Protein AF-A0A143B594-F1 (afdb_monomer)

Mean predicted aligned error: 18.07 Å

Sequence (149 aa):
MKKSLLPILLFTATLVGGSFLPLAANAAQPGNERRQGEGRDQRQERMAEILGLSAEQQASIAALIEAERAANAPLRERLRANREQMHQAVTAETFDESAVRALAASQVADRTELLVSHARAQHLSGPRPSRVKKSDNEKGFPSRSLTCD

Nearest PDB structures (foldseek):
  3lay-assembly1_J  TM=9.679E-01  e=1.620E-02  Salmonella enterica subsp. enterica serovar Typhimurium
  2y3b-assembly1_A-2  TM=7.645E-01  e=3.188E-01  Cupriavidus metallidurans CH34
  2y3d-assembly1_A  TM=6.900E-01  e=5.450E-01  Cupriavidus metallidurans CH34
  8p1y-assembly1_AAA-2  TM=3.762E-01  e=3.669E+00  Arabidopsis thaliana

pLDDT: mean 70.73, std 20.44, range [35.25, 97.12]

Structure (mmCIF, N/CA/C/O backbone):
data_AF-A0A143B594-F1
#
_entry.id   AF-A0A143B594-F1
#
loop_
_atom_site.group_PDB
_atom_site.id
_atom_site.type_symbol
_atom_site.label_atom_id
_atom_site.label_alt_id
_atom_site.label_comp_id
_atom_site.label_asym_id
_atom_site.label_entity_id
_atom_site.label_seq_id
_atom_site.pdbx_PDB_ins_code
_atom_site.Cartn_x
_atom_site.Cartn_y
_atom_site.Cartn_z
_atom_site.occupancy
_atom_site.B_iso_or_equiv
_atom_site.auth_seq_id
_atom_site.auth_comp_id
_atom_site.auth_asym_id
_atom_site.auth_atom_id
_atom_site.pdbx_PDB_model_num
ATOM 1 N N . MET A 1 1 ? 52.139 -17.685 28.584 1.00 35.25 1 MET A N 1
ATOM 2 C CA . MET A 1 1 ? 53.510 -17.203 28.281 1.00 35.25 1 MET A CA 1
ATOM 3 C C . MET A 1 1 ? 53.506 -16.777 26.814 1.00 35.25 1 MET A C 1
ATOM 5 O O . MET A 1 1 ? 53.073 -17.572 26.004 1.00 35.25 1 MET A O 1
ATOM 9 N N . LYS A 1 2 ? 53.599 -15.471 26.505 1.00 40.41 2 LYS A N 1
ATOM 10 C CA . LYS A 1 2 ? 54.826 -14.783 26.028 1.00 40.41 2 LYS A CA 1
ATOM 11 C C . LYS A 1 2 ? 55.376 -15.446 24.741 1.00 40.41 2 LYS A C 1
ATOM 13 O O . LYS A 1 2 ? 55.717 -16.609 24.829 1.00 40.41 2 LYS A O 1
ATOM 18 N N . LYS A 1 3 ? 55.578 -14.832 23.572 1.00 47.66 3 LYS A N 1
ATOM 19 C CA . LYS A 1 3 ? 55.595 -13.446 23.076 1.00 47.66 3 LYS A CA 1
ATOM 20 C C . LYS A 1 3 ? 55.560 -13.511 21.531 1.00 47.66 3 LYS A C 1
ATOM 22 O O . LYS A 1 3 ? 56.010 -14.482 20.938 1.00 47.66 3 LYS A O 1
ATOM 27 N N . SER A 1 4 ? 55.059 -12.432 20.952 1.00 53.22 4 SER A N 1
ATOM 28 C CA . SER A 1 4 ? 55.129 -11.925 19.573 1.00 53.22 4 SER A CA 1
ATOM 29 C C . SER A 1 4 ? 56.455 -12.061 18.804 1.00 53.22 4 SER A C 1
ATOM 31 O O . SER A 1 4 ? 57.504 -11.795 19.390 1.00 53.22 4 SER A O 1
ATOM 33 N N . LEU A 1 5 ? 56.364 -12.242 17.472 1.00 53.25 5 LEU A N 1
ATOM 34 C CA . LEU A 1 5 ? 57.302 -11.708 16.464 1.00 53.25 5 LEU A CA 1
ATOM 35 C C . LEU A 1 5 ? 56.562 -11.248 15.176 1.00 53.25 5 LEU A C 1
ATOM 37 O O . LEU A 1 5 ? 55.916 -12.034 14.492 1.00 53.25 5 LEU A O 1
ATOM 41 N N . LEU A 1 6 ? 56.664 -9.936 14.932 1.00 48.00 6 LEU A N 1
ATOM 42 C CA . LEU A 1 6 ? 56.359 -9.077 13.760 1.00 48.00 6 LEU A CA 1
ATOM 43 C C . LEU A 1 6 ? 57.542 -9.161 12.723 1.00 48.00 6 LEU A C 1
ATOM 45 O O . LEU A 1 6 ? 58.541 -9.782 13.086 1.00 48.00 6 LEU A O 1
ATOM 49 N N . PRO A 1 7 ? 57.659 -8.359 11.625 1.00 65.31 7 PRO A N 1
ATOM 50 C CA . PRO A 1 7 ? 56.782 -7.984 10.481 1.00 65.31 7 PRO A CA 1
ATOM 51 C C . PRO A 1 7 ? 57.602 -7.787 9.144 1.00 65.31 7 PRO A C 1
ATOM 53 O O . PRO A 1 7 ? 58.680 -8.357 9.041 1.00 65.31 7 PRO A O 1
ATOM 56 N N . ILE A 1 8 ? 57.162 -6.898 8.211 1.00 50.81 8 ILE A N 1
ATOM 57 C CA . ILE A 1 8 ? 57.848 -6.283 7.013 1.00 50.81 8 ILE A CA 1
ATOM 58 C C . ILE A 1 8 ? 57.386 -6.915 5.668 1.00 50.81 8 ILE A C 1
ATOM 60 O O . ILE A 1 8 ? 57.423 -8.129 5.552 1.00 50.81 8 ILE A O 1
ATOM 64 N N . LEU A 1 9 ? 56.869 -6.254 4.613 1.00 46.38 9 LEU A N 1
ATOM 65 C CA . LEU A 1 9 ? 57.007 -4.942 3.919 1.00 46.38 9 LEU A CA 1
ATOM 66 C C . LEU A 1 9 ? 55.592 -4.541 3.399 1.00 46.38 9 LEU A C 1
ATOM 68 O O . LEU A 1 9 ? 54.904 -5.408 2.877 1.00 46.38 9 LEU A O 1
ATOM 72 N N . LEU A 1 10 ? 54.988 -3.352 3.527 1.00 45.00 10 LEU A N 1
ATOM 73 C CA . LEU A 1 10 ? 55.386 -1.958 3.281 1.00 45.00 10 LEU A CA 1
ATOM 74 C C . LEU A 1 10 ? 55.736 -1.641 1.809 1.00 45.00 10 LEU A C 1
ATOM 76 O O . LEU A 1 10 ? 56.901 -1.602 1.437 1.00 45.00 10 LEU A O 1
ATOM 80 N N . PHE A 1 11 ? 54.712 -1.339 0.998 1.00 46.03 11 PHE A N 1
ATOM 81 C CA . PHE A 1 11 ? 54.835 -0.371 -0.100 1.00 46.03 11 PHE A CA 1
ATOM 82 C C . PHE A 1 11 ? 53.845 0.777 0.127 1.00 46.03 11 PHE A C 1
ATOM 84 O O . PHE A 1 11 ? 52.629 0.607 0.188 1.00 46.03 11 PHE A O 1
ATOM 91 N N . THR A 1 12 ? 54.442 1.936 0.354 1.00 47.91 12 THR A N 1
ATOM 92 C CA . THR A 1 12 ? 53.887 3.255 0.639 1.00 47.91 12 THR A CA 1
ATOM 93 C C . THR A 1 12 ? 53.444 4.007 -0.613 1.00 47.91 12 THR A C 1
ATOM 95 O O . THR A 1 12 ? 54.142 3.927 -1.617 1.00 47.91 12 THR A O 1
ATOM 98 N N . ALA A 1 13 ? 52.450 4.891 -0.411 1.00 46.53 13 ALA A N 1
ATOM 99 C CA . ALA A 1 13 ? 52.365 6.268 -0.944 1.00 46.53 13 ALA A CA 1
ATOM 100 C C . ALA A 1 13 ? 52.080 6.397 -2.458 1.00 46.53 13 ALA A C 1
ATOM 102 O O . ALA A 1 13 ? 52.615 5.658 -3.263 1.00 46.53 13 ALA A O 1
ATOM 103 N N . THR A 1 14 ? 51.248 7.301 -2.984 1.00 47.31 14 THR A N 1
ATOM 104 C CA . THR A 1 14 ? 50.751 8.640 -2.587 1.00 47.31 14 THR A CA 1
ATOM 105 C C . THR A 1 14 ? 49.711 8.998 -3.677 1.00 47.31 14 THR A C 1
ATOM 107 O O . THR A 1 14 ? 49.966 8.732 -4.844 1.00 47.31 14 THR A O 1
ATOM 110 N N . LEU A 1 15 ? 48.463 9.379 -3.384 1.00 47.78 15 LEU A N 1
ATOM 111 C CA . LEU A 1 15 ? 48.000 10.719 -2.983 1.00 47.78 15 LEU A CA 1
ATOM 112 C C . LEU A 1 15 ? 48.145 11.778 -4.095 1.00 47.78 15 LEU A C 1
ATOM 114 O O . LEU A 1 15 ? 49.188 12.405 -4.155 1.00 47.78 15 LEU A O 1
ATOM 118 N N . VAL A 1 16 ? 47.086 11.981 -4.898 1.00 4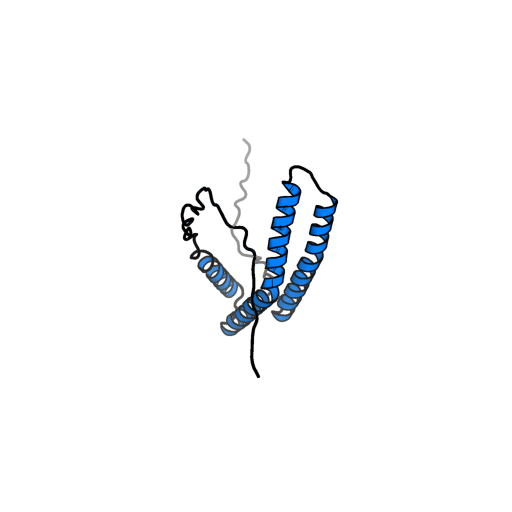7.34 16 VAL A N 1
ATOM 119 C CA . VAL A 1 16 ? 46.553 13.235 -5.506 1.00 47.34 16 VAL A CA 1
ATOM 120 C C . VAL A 1 16 ? 45.198 12.822 -6.121 1.00 47.34 16 VAL A C 1
ATOM 122 O O . VAL A 1 16 ? 45.153 11.819 -6.817 1.00 47.34 16 VAL A O 1
ATOM 125 N N . GLY A 1 17 ? 44.035 13.440 -5.945 1.00 38.69 17 GLY A N 1
ATOM 126 C CA . GLY A 1 17 ? 43.608 14.707 -5.365 1.00 38.69 17 GLY A CA 1
ATOM 127 C C . GLY A 1 17 ? 42.217 15.005 -5.958 1.00 38.69 17 GLY A C 1
ATOM 128 O O . GLY A 1 17 ? 41.948 14.613 -7.090 1.00 38.69 17 GLY A O 1
ATOM 129 N N . GLY A 1 18 ? 41.331 15.671 -5.211 1.00 41.19 18 GLY A N 1
ATOM 130 C CA . GLY A 1 18 ? 40.110 16.252 -5.791 1.00 41.19 18 GLY A CA 1
ATOM 131 C C . GLY A 1 18 ? 38.815 16.057 -5.002 1.00 41.19 18 GLY A C 1
ATOM 132 O O . GLY A 1 18 ? 37.926 15.340 -5.433 1.00 41.19 18 GLY A O 1
ATOM 133 N N . SER A 1 19 ? 38.702 16.764 -3.877 1.00 46.34 19 SER A N 1
ATOM 134 C CA . SER A 1 19 ? 37.480 17.484 -3.480 1.00 46.34 19 SER A CA 1
ATOM 135 C C . SER A 1 19 ? 36.151 16.711 -3.405 1.00 46.34 19 SER A C 1
ATOM 137 O O . SER A 1 19 ? 35.236 16.949 -4.189 1.00 46.34 19 SER A O 1
ATOM 139 N N . PHE A 1 20 ? 35.968 15.910 -2.351 1.00 47.47 20 PHE A N 1
ATOM 140 C CA . PHE A 1 20 ? 34.627 15.652 -1.815 1.00 47.47 20 PHE A CA 1
ATOM 141 C C . PHE A 1 20 ? 34.164 16.873 -1.003 1.00 47.47 20 PHE A C 1
ATOM 143 O O . PHE A 1 20 ? 34.382 16.962 0.203 1.00 47.47 20 PHE A O 1
ATOM 150 N N . LEU A 1 21 ? 33.530 17.829 -1.680 1.00 46.44 21 LEU A N 1
ATOM 151 C CA . LEU A 1 21 ? 32.606 18.771 -1.052 1.00 46.44 21 LEU A CA 1
ATOM 152 C C . LEU A 1 21 ? 31.193 18.240 -1.319 1.00 46.44 21 LEU A C 1
ATOM 154 O O . LEU A 1 21 ? 30.713 18.398 -2.442 1.00 46.44 21 LEU A O 1
ATOM 158 N N . PRO A 1 22 ? 30.485 17.635 -0.347 1.00 48.44 22 PRO A N 1
ATOM 159 C CA . PRO A 1 22 ? 29.035 17.643 -0.410 1.00 48.44 22 PRO A CA 1
ATOM 160 C C . PRO A 1 22 ? 28.599 19.103 -0.252 1.00 48.44 22 PRO A C 1
ATOM 162 O O . PRO A 1 22 ? 28.493 19.646 0.848 1.00 48.44 22 PRO A O 1
ATOM 165 N N . LEU A 1 23 ? 28.443 19.756 -1.403 1.00 44.69 23 LEU A N 1
ATOM 166 C CA . LEU A 1 23 ? 27.806 21.047 -1.551 1.00 44.69 23 LEU A CA 1
ATOM 167 C C . LEU A 1 23 ? 26.436 20.971 -0.886 1.00 44.69 23 LEU A C 1
ATOM 169 O O . LEU A 1 23 ? 25.609 20.153 -1.272 1.00 44.69 23 LEU A O 1
ATOM 173 N N . ALA A 1 24 ? 26.273 21.854 0.095 1.00 42.59 24 ALA A N 1
ATOM 174 C CA . ALA A 1 24 ? 25.033 22.364 0.642 1.00 42.59 24 ALA A CA 1
ATOM 175 C C . ALA A 1 24 ? 23.968 21.313 0.971 1.00 42.59 24 ALA A C 1
ATOM 177 O O . ALA A 1 24 ? 23.291 20.762 0.107 1.00 42.59 24 ALA A O 1
ATOM 178 N N . ALA A 1 25 ? 23.755 21.168 2.281 1.00 46.12 25 ALA A N 1
ATOM 179 C CA . ALA A 1 25 ? 22.448 20.959 2.875 1.00 46.12 25 ALA A CA 1
ATOM 180 C C . ALA A 1 25 ? 21.347 21.460 1.933 1.00 46.12 25 ALA A C 1
ATOM 182 O O . ALA A 1 25 ? 21.094 22.664 1.832 1.00 46.12 25 ALA A O 1
ATOM 183 N N . ASN A 1 26 ? 20.718 20.520 1.227 1.00 47.16 26 ASN A N 1
ATOM 184 C CA . ASN A 1 26 ? 19.425 20.769 0.639 1.00 47.16 26 ASN A CA 1
ATOM 185 C C . ASN A 1 26 ? 18.565 21.074 1.849 1.00 47.16 26 ASN A C 1
ATOM 187 O O . ASN A 1 26 ? 18.328 20.195 2.684 1.00 47.16 26 ASN A O 1
ATOM 191 N N . ALA A 1 27 ? 18.260 22.362 2.006 1.00 45.88 27 ALA A N 1
ATOM 192 C CA . ALA A 1 27 ? 17.351 22.854 3.004 1.00 45.88 27 ALA A CA 1
ATOM 193 C C . ALA A 1 27 ? 16.202 21.859 3.035 1.00 45.88 27 ALA A C 1
ATOM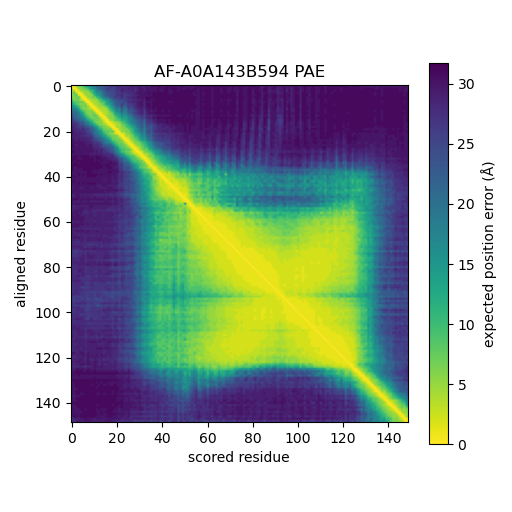 195 O O . ALA A 1 27 ? 15.566 21.617 2.006 1.00 45.88 27 ALA A O 1
ATOM 196 N N . ALA A 1 28 ? 16.004 21.236 4.195 1.00 45.12 28 ALA A N 1
ATOM 197 C CA . ALA A 1 28 ? 14.728 20.660 4.530 1.00 45.12 28 ALA A CA 1
ATOM 198 C C . ALA A 1 28 ? 13.737 21.783 4.256 1.00 45.12 28 ALA A C 1
ATOM 200 O O . ALA A 1 28 ? 13.623 22.735 5.025 1.00 45.12 28 ALA A O 1
ATOM 201 N N . GLN A 1 29 ? 13.132 21.744 3.075 1.00 47.88 29 GLN A N 1
ATOM 202 C CA . GLN A 1 29 ? 12.008 22.575 2.747 1.00 47.88 29 GLN A CA 1
ATOM 203 C C . GLN A 1 29 ? 11.022 22.216 3.852 1.00 47.88 29 GLN A C 1
ATOM 205 O O . GLN A 1 29 ? 10.701 21.029 3.975 1.00 47.88 29 GLN A O 1
ATOM 210 N N . PRO A 1 30 ? 10.595 23.158 4.714 1.00 46.62 30 PRO A N 1
ATOM 211 C CA . PRO A 1 30 ? 9.496 22.896 5.624 1.00 46.62 30 PRO A CA 1
ATOM 212 C C . PRO A 1 30 ? 8.248 22.789 4.746 1.00 46.62 30 PRO A C 1
ATOM 214 O O . PRO A 1 30 ? 7.463 23.722 4.582 1.00 46.62 30 PRO A O 1
ATOM 217 N N . GLY A 1 31 ? 8.135 21.649 4.072 1.00 43.81 31 GLY A N 1
ATOM 218 C CA . GLY A 1 31 ? 7.091 21.295 3.145 1.00 43.81 31 GLY A CA 1
ATOM 219 C C . GLY A 1 31 ? 5.863 20.945 3.950 1.00 43.81 31 GLY A C 1
ATOM 220 O O . GLY A 1 31 ? 5.539 19.781 4.113 1.00 43.81 31 GLY A O 1
ATOM 221 N N . ASN A 1 32 ? 5.184 21.976 4.446 1.00 51.91 32 ASN A N 1
ATOM 222 C CA . ASN A 1 32 ? 3.741 21.969 4.639 1.00 51.91 32 ASN A CA 1
ATOM 223 C C . ASN A 1 32 ? 3.178 20.767 5.435 1.00 51.91 32 ASN A C 1
ATOM 225 O O . ASN A 1 32 ? 2.104 20.255 5.120 1.00 51.91 32 ASN A O 1
ATOM 229 N N . GLU A 1 33 ? 3.865 20.336 6.497 1.00 46.53 33 GLU A N 1
ATOM 230 C CA . GLU A 1 33 ? 3.390 19.259 7.384 1.00 46.53 33 GLU A CA 1
ATOM 231 C C . GLU A 1 33 ? 2.136 19.650 8.186 1.00 46.53 33 GLU A C 1
ATOM 233 O O . GLU A 1 33 ? 1.484 18.802 8.788 1.00 46.53 33 GLU A O 1
ATOM 238 N N . ARG A 1 34 ? 1.729 20.926 8.166 1.00 47.62 34 ARG A N 1
ATOM 239 C CA . ARG A 1 34 ? 0.611 21.426 8.981 1.00 47.62 34 ARG A CA 1
ATOM 240 C C . ARG A 1 34 ? -0.770 21.367 8.327 1.00 47.62 34 ARG A C 1
ATOM 242 O O . ARG A 1 34 ? -1.737 21.722 8.981 1.00 47.62 34 ARG A O 1
ATOM 249 N N . ARG A 1 35 ? -0.912 20.905 7.078 1.00 48.94 35 ARG A N 1
ATOM 250 C CA . ARG A 1 35 ? -2.221 20.907 6.376 1.00 48.94 35 ARG A CA 1
ATOM 251 C C . ARG A 1 35 ? -2.857 19.538 6.126 1.00 48.94 35 ARG A C 1
ATOM 253 O O . ARG A 1 35 ? -3.927 19.477 5.528 1.00 48.94 35 ARG A O 1
ATOM 260 N N . GLN A 1 36 ? -2.243 18.436 6.564 1.00 51.25 36 GLN A N 1
ATOM 261 C CA . GLN A 1 36 ? -2.839 17.098 6.391 1.00 51.25 36 GLN A CA 1
ATOM 262 C C . GLN A 1 36 ? -3.768 16.658 7.538 1.00 51.25 36 GLN A C 1
ATOM 264 O O . GLN A 1 36 ? -4.572 15.750 7.323 1.00 51.25 36 GLN A O 1
ATOM 269 N N . GLY A 1 37 ? -3.701 17.304 8.711 1.00 51.47 37 GLY A N 1
ATOM 270 C CA . GLY A 1 37 ? -4.546 16.995 9.877 1.00 51.47 37 GLY A CA 1
ATOM 271 C C . GLY A 1 37 ? -5.913 17.685 9.842 1.00 51.47 37 GLY A C 1
ATOM 272 O O . GLY A 1 37 ? -6.939 17.014 9.775 1.00 51.47 37 GLY A O 1
ATOM 273 N N . GLU A 1 38 ? -5.930 19.020 9.748 1.00 55.25 38 GLU A N 1
ATOM 274 C CA . GLU A 1 38 ? -7.155 19.833 9.900 1.00 55.25 38 GLU A CA 1
ATOM 275 C C . GLU A 1 38 ? -8.288 19.451 8.930 1.00 55.25 38 GLU A C 1
ATOM 277 O O . GLU A 1 38 ? -9.469 19.509 9.265 1.00 55.25 38 GLU A O 1
ATOM 282 N N . GLY A 1 39 ? -7.954 19.020 7.709 1.00 60.12 39 GLY A N 1
ATOM 283 C CA . GLY A 1 39 ? -8.954 18.631 6.713 1.00 60.12 39 GLY A CA 1
ATOM 284 C C . GLY A 1 39 ? -9.586 17.253 6.943 1.00 60.12 39 GLY A C 1
ATOM 285 O O . GLY A 1 39 ? -10.613 16.956 6.323 1.00 60.12 39 GLY A O 1
ATOM 286 N N . ARG A 1 40 ? -8.976 16.390 7.764 1.00 61.28 40 ARG A N 1
ATOM 287 C CA . ARG A 1 40 ? -9.511 15.061 8.105 1.00 61.28 40 ARG A CA 1
ATOM 288 C C . ARG A 1 40 ? -10.438 15.141 9.302 1.00 61.28 40 ARG A C 1
ATOM 290 O O . ARG A 1 40 ? -11.540 14.602 9.214 1.00 61.28 40 ARG A O 1
ATOM 297 N N . ASP A 1 41 ? -10.035 15.884 10.321 1.00 63.06 41 ASP A N 1
ATOM 298 C CA . ASP A 1 41 ? -10.804 16.051 11.554 1.00 63.06 41 ASP A CA 1
ATOM 299 C C . ASP A 1 41 ? -12.147 16.723 11.241 1.00 63.06 41 ASP A C 1
ATOM 301 O O . ASP A 1 41 ? -13.204 16.149 11.495 1.00 63.06 41 ASP A O 1
ATOM 305 N N . GLN A 1 42 ? -12.133 17.802 10.448 1.00 69.62 42 GLN A N 1
ATOM 306 C CA . GLN A 1 42 ? -13.374 18.433 9.978 1.00 69.62 42 GLN A CA 1
ATOM 307 C C . GLN A 1 42 ? -14.259 17.514 9.113 1.00 69.62 42 GLN A C 1
ATOM 309 O O . GLN A 1 42 ? -15.459 17.749 8.968 1.00 69.62 42 GLN A O 1
ATOM 314 N N . ARG A 1 43 ? -13.702 16.509 8.418 1.00 69.25 43 ARG A N 1
ATOM 315 C CA . ARG A 1 43 ? -14.521 15.543 7.653 1.00 69.25 43 ARG A CA 1
ATOM 316 C C . ARG A 1 43 ? -15.128 14.488 8.566 1.00 69.25 43 ARG A C 1
ATOM 318 O O . ARG A 1 43 ? -16.254 14.076 8.299 1.00 69.25 43 ARG A O 1
ATOM 325 N N . GLN A 1 44 ? -14.405 14.061 9.596 1.00 68.06 44 GLN A N 1
ATOM 326 C CA . GLN A 1 44 ? -14.909 13.117 10.588 1.00 68.06 44 GLN A CA 1
ATOM 327 C C . GLN A 1 44 ? -16.017 13.747 11.429 1.00 68.06 44 GLN A C 1
ATOM 329 O O . GLN A 1 44 ? -17.081 13.147 11.527 1.00 68.06 44 GLN A O 1
ATOM 334 N N . GLU A 1 45 ? -15.829 14.978 11.907 1.00 66.69 45 GLU A N 1
ATOM 335 C CA . GLU A 1 45 ? -16.849 15.735 12.647 1.00 66.69 45 GLU A CA 1
ATOM 336 C C . GLU A 1 45 ? -18.134 15.900 11.825 1.00 66.69 45 GLU A C 1
ATOM 338 O O . GLU A 1 45 ? -19.215 15.515 12.269 1.00 66.69 45 GLU A O 1
ATOM 343 N N . ARG A 1 46 ? -18.014 16.355 10.567 1.00 72.31 46 ARG A N 1
ATOM 344 C CA . ARG A 1 46 ? -19.165 16.471 9.654 1.00 72.31 46 ARG A CA 1
ATOM 345 C C . ARG A 1 46 ? -19.845 15.130 9.389 1.00 72.31 46 ARG A C 1
ATOM 347 O O . ARG A 1 46 ? -21.066 15.074 9.294 1.00 72.31 46 ARG A O 1
ATOM 354 N N . MET A 1 47 ? -19.087 14.042 9.238 1.00 66.50 47 MET A N 1
ATOM 355 C CA . MET A 1 47 ? -19.695 12.720 9.069 1.00 66.50 47 MET A CA 1
ATOM 356 C C . MET A 1 47 ? -20.394 12.250 10.339 1.00 66.50 47 MET A C 1
ATOM 358 O O . MET A 1 47 ? -21.439 11.617 10.237 1.00 66.50 47 MET A O 1
ATOM 362 N N . ALA A 1 48 ? -19.847 12.548 11.511 1.00 67.38 48 ALA A N 1
ATOM 363 C CA . ALA A 1 48 ? -20.428 12.118 12.765 1.00 67.38 48 ALA A CA 1
ATOM 364 C C . ALA A 1 48 ? -21.740 12.849 13.078 1.00 67.38 48 ALA A C 1
ATOM 366 O O . ALA A 1 48 ? -22.694 12.208 13.518 1.00 67.38 48 ALA A O 1
ATOM 367 N N . GLU A 1 49 ? -21.820 14.140 12.741 1.00 67.38 49 GLU A N 1
ATOM 368 C CA . GLU A 1 49 ? -23.058 14.926 12.776 1.00 67.38 49 GLU A CA 1
ATOM 369 C C . GLU A 1 49 ? -24.110 14.371 11.799 1.00 67.38 49 GLU A C 1
ATOM 371 O O . GLU A 1 49 ? -25.255 14.141 12.182 1.00 67.38 49 GLU A O 1
ATOM 376 N N . ILE A 1 50 ? -23.719 14.063 10.554 1.00 67.81 50 ILE A N 1
ATOM 377 C CA . ILE A 1 50 ? -24.626 13.499 9.533 1.00 67.81 50 ILE A CA 1
ATOM 378 C C . ILE A 1 50 ? -25.134 12.099 9.916 1.00 67.81 50 ILE A C 1
ATOM 380 O O . ILE A 1 50 ? -26.255 11.732 9.563 1.00 67.81 50 ILE A O 1
ATOM 384 N N . LEU A 1 51 ? -24.307 11.298 10.593 1.00 66.06 51 LEU A N 1
ATOM 385 C CA . LEU A 1 51 ? -24.613 9.913 10.962 1.00 66.06 51 LEU A CA 1
ATOM 386 C C . LEU A 1 51 ? -25.250 9.780 12.356 1.00 66.06 51 LEU A C 1
ATOM 388 O O . LEU A 1 51 ? -25.643 8.672 12.716 1.00 66.06 51 LEU A O 1
ATOM 392 N N . GLY A 1 52 ? -25.360 10.872 13.124 1.00 67.19 52 GLY A N 1
ATOM 393 C CA . GLY A 1 52 ? -25.920 10.863 14.480 1.00 67.19 52 GLY A CA 1
ATOM 394 C C . GLY A 1 52 ? -25.130 9.991 15.461 1.00 67.19 52 GLY A C 1
ATOM 395 O O . GLY A 1 52 ? -25.722 9.367 16.339 1.00 67.19 52 GLY A O 1
ATOM 396 N N . LEU A 1 53 ? -23.808 9.892 15.285 1.00 70.12 53 LEU A N 1
ATOM 397 C CA . LEU A 1 53 ? -22.962 9.019 16.103 1.00 70.12 53 LEU A CA 1
ATOM 398 C C . LEU A 1 53 ? -22.758 9.616 17.497 1.00 70.12 53 LEU A C 1
ATOM 400 O O . LEU A 1 53 ? -22.354 10.777 17.615 1.00 70.12 53 LEU A O 1
ATOM 404 N N . SER A 1 54 ? -22.960 8.811 18.546 1.00 72.88 54 SER A N 1
ATOM 405 C CA . SER A 1 54 ? -22.631 9.223 19.916 1.00 72.88 54 SER A CA 1
ATOM 406 C C . SER A 1 54 ? -21.122 9.459 20.073 1.00 72.88 54 SER A C 1
ATOM 408 O O . SER A 1 54 ? -20.312 8.913 19.321 1.00 72.88 54 SER A O 1
ATOM 410 N N . ALA A 1 55 ? -20.718 10.247 21.074 1.00 73.31 55 ALA A N 1
ATOM 411 C CA . ALA A 1 55 ? -19.299 10.493 21.354 1.00 73.31 55 ALA A CA 1
ATOM 412 C C . ALA A 1 55 ? -18.516 9.184 21.604 1.00 73.31 55 ALA A C 1
ATOM 414 O O . ALA A 1 55 ? -17.383 9.030 21.153 1.00 73.31 55 ALA A O 1
ATOM 415 N N . GLU A 1 56 ? -19.150 8.202 22.249 1.00 70.44 56 GLU A N 1
ATOM 416 C CA . GLU A 1 56 ? -18.579 6.872 22.501 1.00 70.44 56 GLU A CA 1
ATOM 417 C C . GLU A 1 56 ? -18.416 6.053 21.204 1.00 70.44 56 GLU A C 1
ATOM 419 O O . GLU A 1 56 ? -17.409 5.367 21.000 1.00 70.44 56 GLU A O 1
ATOM 424 N N . GLN A 1 57 ? -19.370 6.164 20.273 1.00 71.94 57 GLN A N 1
ATOM 425 C CA . GLN A 1 57 ? -19.275 5.541 18.949 1.00 71.94 57 GLN A CA 1
ATOM 426 C C . GLN A 1 57 ? -18.194 6.200 18.084 1.00 71.94 57 GLN A C 1
ATOM 428 O O . GLN A 1 57 ? -17.453 5.512 17.386 1.00 71.94 57 GLN A O 1
ATOM 433 N N . GLN A 1 58 ? -18.047 7.523 18.155 1.00 74.62 58 GLN A N 1
ATOM 434 C CA . GLN A 1 58 ? -16.973 8.229 17.451 1.00 74.62 58 GLN A CA 1
ATOM 435 C C . GLN A 1 58 ? -15.593 7.808 17.963 1.00 74.62 58 GLN A C 1
ATOM 437 O O . GLN A 1 58 ? -14.713 7.498 17.159 1.00 74.62 58 GLN A O 1
ATOM 442 N N . ALA A 1 59 ? -15.414 7.735 19.286 1.00 79.25 59 ALA A N 1
ATOM 443 C CA . ALA A 1 59 ? -14.150 7.329 19.896 1.00 79.25 59 ALA A CA 1
ATOM 444 C C . ALA A 1 59 ? -13.763 5.885 19.529 1.00 79.25 59 ALA A C 1
ATOM 446 O O . ALA A 1 59 ? -12.612 5.618 19.178 1.00 79.25 59 ALA A O 1
ATOM 447 N N . SER A 1 60 ? -14.724 4.957 19.548 1.00 77.19 60 SER A N 1
ATOM 448 C CA . SER A 1 60 ? -14.479 3.558 19.164 1.00 77.19 60 SER A CA 1
ATOM 449 C C . SER A 1 60 ? -14.148 3.400 17.675 1.00 77.19 60 SER A C 1
ATOM 451 O O . SER A 1 60 ? -13.217 2.669 17.332 1.00 77.19 60 SER A O 1
ATOM 453 N N . ILE A 1 61 ? -14.831 4.129 16.787 1.00 80.00 61 ILE A N 1
ATOM 454 C CA . ILE A 1 61 ? -14.515 4.140 15.350 1.00 80.00 61 ILE A CA 1
ATOM 455 C C . ILE A 1 61 ? -13.132 4.754 15.096 1.00 80.00 61 ILE A C 1
ATOM 457 O O . ILE A 1 61 ? -12.366 4.214 14.298 1.00 80.00 61 ILE A O 1
ATOM 461 N N . ALA A 1 62 ? -12.777 5.847 15.777 1.00 82.06 62 ALA A N 1
ATOM 462 C CA . ALA A 1 62 ? -11.459 6.467 15.644 1.00 82.06 62 ALA A CA 1
ATOM 463 C C . ALA A 1 62 ? -10.336 5.503 16.063 1.00 82.06 62 ALA A C 1
ATOM 465 O O . ALA A 1 62 ? -9.366 5.330 15.322 1.00 82.06 62 ALA A O 1
ATOM 466 N N . ALA A 1 63 ? -10.505 4.811 17.194 1.00 85.75 63 ALA A N 1
ATOM 467 C CA . ALA A 1 63 ? -9.558 3.799 17.657 1.00 85.75 63 ALA A CA 1
ATOM 468 C C . ALA A 1 63 ? -9.423 2.631 16.663 1.00 85.75 63 ALA A C 1
ATOM 470 O O . ALA A 1 63 ? -8.306 2.199 16.372 1.00 85.75 63 ALA A O 1
ATOM 471 N N . LEU A 1 64 ? -10.540 2.162 16.090 1.00 85.12 64 LEU A N 1
ATOM 472 C CA . LEU A 1 64 ? -10.536 1.131 15.049 1.00 85.12 64 LEU A CA 1
ATOM 473 C C . LEU A 1 64 ? -9.749 1.589 13.811 1.00 85.12 64 LEU A C 1
ATOM 475 O O . LEU A 1 64 ? -8.920 0.841 13.299 1.00 85.12 64 LEU A O 1
ATOM 479 N N . ILE A 1 65 ? -9.986 2.818 13.339 1.00 84.75 65 ILE A N 1
ATOM 480 C CA . ILE A 1 65 ? -9.319 3.376 12.154 1.00 84.75 65 ILE A CA 1
ATOM 481 C C . ILE A 1 65 ? -7.810 3.512 12.376 1.00 84.75 65 ILE A C 1
ATOM 483 O O . ILE A 1 65 ? -7.038 3.180 11.474 1.00 84.75 65 ILE A O 1
ATOM 487 N N . GLU A 1 66 ? -7.371 3.995 13.539 1.00 88.69 66 GLU A N 1
ATOM 488 C CA . GLU A 1 66 ? -5.938 4.128 13.824 1.00 88.69 66 GLU A CA 1
ATOM 489 C C . GLU A 1 66 ? -5.255 2.764 13.979 1.00 88.69 66 GLU A C 1
ATOM 491 O O . GLU A 1 66 ? -4.166 2.564 13.436 1.00 88.69 66 GLU A O 1
ATOM 496 N N . ALA A 1 67 ? -5.913 1.790 14.615 1.00 88.19 67 ALA A N 1
ATOM 497 C CA . ALA A 1 67 ? -5.407 0.420 14.687 1.00 88.19 67 ALA A CA 1
ATOM 498 C C . ALA A 1 67 ? -5.258 -0.206 13.288 1.00 88.19 67 ALA A C 1
ATOM 500 O O . ALA A 1 67 ? -4.228 -0.808 12.977 1.00 88.19 67 ALA A O 1
ATOM 501 N N . GLU A 1 68 ? -6.251 -0.016 12.417 1.00 87.56 68 GLU A N 1
ATOM 502 C CA . GLU A 1 68 ? -6.228 -0.540 11.049 1.00 87.56 68 GLU A CA 1
ATOM 503 C C . GLU A 1 68 ? -5.169 0.167 10.194 1.00 87.56 68 GLU A C 1
ATOM 505 O O . GLU A 1 68 ? -4.428 -0.479 9.450 1.00 87.56 68 GLU A O 1
ATOM 510 N N . ARG A 1 69 ? -4.993 1.483 10.376 1.00 88.62 69 ARG A N 1
ATOM 511 C CA . ARG A 1 69 ? -3.911 2.241 9.737 1.00 88.62 69 ARG A CA 1
ATOM 512 C C . ARG A 1 69 ? -2.539 1.719 10.151 1.00 88.62 69 ARG A C 1
ATOM 514 O O . ARG A 1 69 ? -1.695 1.547 9.273 1.00 88.62 69 ARG A O 1
ATOM 521 N N . ALA A 1 70 ? -2.313 1.497 11.444 1.00 91.81 70 ALA A N 1
ATOM 522 C CA . ALA A 1 70 ? -1.041 0.993 11.950 1.00 91.81 70 ALA A CA 1
ATOM 523 C C . ALA A 1 70 ? -0.751 -0.418 11.414 1.00 91.81 70 ALA A C 1
ATOM 525 O O . ALA A 1 70 ? 0.337 -0.664 10.894 1.00 91.81 70 ALA A O 1
ATOM 526 N N . ALA A 1 71 ? -1.746 -1.311 11.448 1.00 89.50 71 ALA A N 1
ATOM 527 C CA . ALA A 1 71 ? -1.624 -2.670 10.923 1.00 89.50 71 ALA A CA 1
ATOM 528 C C . ALA A 1 71 ? -1.336 -2.695 9.409 1.00 89.50 71 ALA A C 1
ATOM 530 O O . ALA A 1 71 ? -0.530 -3.495 8.934 1.00 89.50 71 ALA A O 1
ATOM 531 N N . ASN A 1 72 ? -1.949 -1.780 8.652 1.00 93.38 72 ASN A N 1
ATOM 532 C CA . ASN A 1 72 ? -1.819 -1.708 7.197 1.00 93.38 72 ASN A CA 1
ATOM 533 C C . ASN A 1 72 ? -0.664 -0.806 6.713 1.00 93.38 72 ASN A C 1
ATOM 535 O O . ASN A 1 72 ? -0.399 -0.751 5.510 1.00 93.38 72 ASN A O 1
ATOM 539 N N . ALA A 1 73 ? 0.041 -0.099 7.600 1.00 94.00 73 ALA A N 1
ATOM 540 C CA . ALA A 1 73 ? 1.175 0.758 7.246 1.00 94.00 73 ALA A CA 1
ATOM 541 C C . ALA A 1 73 ? 2.244 0.055 6.376 1.00 94.00 73 ALA A C 1
ATOM 543 O O . ALA A 1 73 ? 2.563 0.593 5.311 1.00 94.00 73 ALA A O 1
ATOM 544 N N . PRO A 1 74 ? 2.745 -1.152 6.718 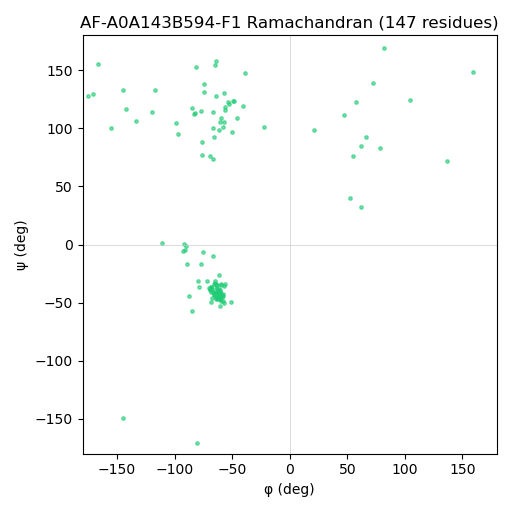1.00 94.81 74 PRO A N 1
ATOM 545 C CA . PRO A 1 74 ? 3.753 -1.824 5.893 1.00 94.81 74 PRO A CA 1
ATOM 546 C C . PRO A 1 74 ? 3.234 -2.181 4.493 1.00 94.81 74 PRO A C 1
ATOM 548 O O . PRO A 1 74 ? 3.956 -2.016 3.512 1.00 94.81 74 PRO A O 1
ATOM 551 N N . LEU A 1 75 ? 1.971 -2.609 4.375 1.00 92.81 75 LEU A N 1
ATOM 552 C CA . LEU A 1 75 ? 1.327 -2.882 3.082 1.00 92.81 75 LEU A CA 1
ATOM 553 C C . LEU A 1 75 ? 1.271 -1.622 2.207 1.00 92.81 75 LEU A C 1
ATOM 555 O O . LEU A 1 75 ? 1.521 -1.669 1.002 1.00 92.81 75 LEU A O 1
ATOM 559 N N . ARG A 1 76 ? 0.971 -0.469 2.812 1.00 92.56 76 ARG A N 1
ATOM 560 C CA . ARG A 1 76 ? 0.906 0.814 2.097 1.00 92.56 76 ARG A CA 1
ATOM 561 C C . ARG A 1 76 ? 2.276 1.268 1.610 1.00 92.56 76 ARG A C 1
ATOM 563 O O . ARG A 1 76 ? 2.355 1.774 0.488 1.00 92.56 76 ARG A O 1
ATOM 570 N N . GLU A 1 77 ? 3.321 1.062 2.407 1.00 95.69 77 GLU A N 1
ATOM 571 C CA . GLU A 1 77 ? 4.696 1.352 1.993 1.00 95.69 77 GLU A CA 1
ATOM 572 C C . GLU A 1 77 ? 5.142 0.443 0.845 1.00 95.69 77 GLU A C 1
ATOM 574 O O . GLU A 1 77 ? 5.661 0.944 -0.154 1.00 95.69 77 GLU A O 1
ATOM 579 N N . ARG A 1 78 ? 4.831 -0.861 0.890 1.00 93.88 78 ARG A N 1
ATOM 580 C CA . ARG A 1 78 ? 5.106 -1.769 -0.240 1.00 93.88 78 ARG A CA 1
ATOM 581 C C . ARG A 1 78 ? 4.409 -1.327 -1.524 1.00 93.88 78 ARG A C 1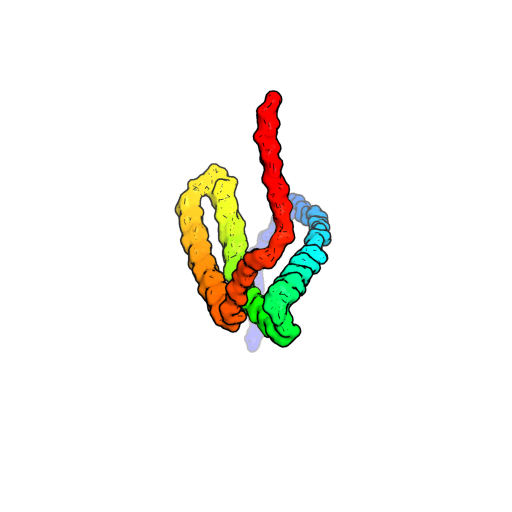
ATOM 583 O O . ARG A 1 78 ? 5.048 -1.230 -2.569 1.00 93.88 78 ARG A O 1
ATOM 590 N N . LEU A 1 79 ? 3.133 -0.949 -1.450 1.00 94.69 79 LEU A N 1
ATOM 591 C CA . LEU A 1 79 ? 2.402 -0.423 -2.608 1.00 94.69 79 LEU A CA 1
ATOM 592 C C . LEU A 1 79 ? 2.951 0.915 -3.113 1.00 94.69 79 LEU A C 1
ATOM 594 O O . LEU A 1 79 ? 2.847 1.213 -4.304 1.00 94.69 79 LEU A O 1
ATOM 598 N N . ARG A 1 80 ? 3.494 1.755 -2.226 1.00 95.69 80 ARG A N 1
ATOM 599 C CA . ARG A 1 80 ? 4.157 3.004 -2.613 1.00 95.69 80 ARG A CA 1
ATOM 600 C C . ARG A 1 80 ? 5.453 2.714 -3.363 1.00 95.69 80 ARG A C 1
ATOM 602 O O . ARG A 1 80 ? 5.611 3.242 -4.459 1.00 95.69 80 ARG A O 1
ATOM 609 N N . ALA A 1 81 ? 6.308 1.852 -2.821 1.00 96.06 81 ALA A N 1
ATOM 610 C CA . ALA A 1 81 ? 7.542 1.433 -3.478 1.00 96.06 81 ALA A CA 1
ATOM 611 C C . ALA A 1 81 ? 7.261 0.769 -4.835 1.00 96.06 81 ALA A C 1
ATOM 613 O O . ALA A 1 81 ? 7.877 1.121 -5.835 1.00 96.06 81 ALA A O 1
ATOM 614 N N . ASN A 1 82 ? 6.260 -0.110 -4.902 1.00 96.75 82 ASN A N 1
ATOM 615 C CA . ASN A 1 82 ? 5.847 -0.756 -6.144 1.00 96.75 82 ASN A CA 1
ATOM 616 C C . ASN A 1 82 ? 5.348 0.249 -7.199 1.00 96.75 82 ASN A C 1
ATOM 618 O O . ASN A 1 82 ? 5.676 0.109 -8.372 1.00 96.75 82 ASN A O 1
ATOM 622 N N . ARG A 1 83 ? 4.590 1.287 -6.804 1.00 96.06 83 ARG A N 1
ATOM 623 C CA . ARG A 1 83 ? 4.182 2.363 -7.729 1.00 96.06 83 ARG A CA 1
ATOM 624 C C . ARG A 1 83 ? 5.373 3.138 -8.278 1.00 96.06 83 ARG A C 1
ATOM 626 O O . ARG A 1 83 ? 5.369 3.459 -9.459 1.00 96.06 83 ARG A O 1
ATOM 633 N N . GLU A 1 84 ? 6.359 3.425 -7.435 1.00 97.12 84 GLU A N 1
ATOM 634 C CA . GLU A 1 84 ? 7.583 4.108 -7.853 1.00 97.12 84 GLU A CA 1
ATOM 635 C C . GLU A 1 84 ? 8.379 3.248 -8.845 1.00 97.12 84 GLU A C 1
ATOM 637 O O . GLU A 1 84 ? 8.731 3.711 -9.923 1.00 97.12 84 GLU A O 1
ATOM 642 N N . GLN A 1 85 ? 8.561 1.961 -8.543 1.00 96.06 85 GLN A N 1
ATOM 643 C CA . GLN A 1 85 ? 9.217 1.009 -9.447 1.00 96.06 85 GLN A CA 1
ATOM 644 C C . GLN A 1 85 ? 8.467 0.858 -10.776 1.00 96.06 85 GLN A C 1
ATOM 646 O O . GLN A 1 85 ? 9.089 0.811 -11.833 1.00 96.06 85 GLN A O 1
ATOM 651 N N . MET A 1 86 ? 7.132 0.819 -10.741 1.00 96.38 86 MET A N 1
ATOM 652 C CA . MET A 1 86 ? 6.304 0.772 -11.947 1.00 96.38 86 MET A CA 1
ATOM 653 C C . MET A 1 86 ? 6.488 2.033 -12.793 1.00 96.38 86 MET A C 1
ATOM 655 O O . MET A 1 86 ? 6.635 1.941 -14.007 1.00 96.38 86 MET A O 1
ATOM 659 N N . HIS A 1 87 ? 6.502 3.206 -12.155 1.00 96.44 87 HIS A N 1
ATOM 660 C CA . HIS A 1 87 ? 6.751 4.467 -12.843 1.00 96.44 87 HIS A CA 1
ATOM 661 C C . HIS A 1 87 ? 8.127 4.451 -13.517 1.00 96.44 87 HIS A C 1
ATOM 663 O O . HIS A 1 87 ? 8.216 4.708 -14.712 1.00 96.44 87 HIS A O 1
ATOM 669 N N . GLN A 1 88 ? 9.171 4.054 -12.786 1.00 96.06 88 GLN A N 1
ATOM 670 C CA . GLN A 1 88 ? 10.533 3.939 -13.312 1.00 96.06 88 GLN A CA 1
ATOM 671 C C . GLN A 1 88 ? 10.623 2.975 -14.501 1.00 96.06 88 GLN A C 1
ATOM 673 O O . GLN A 1 88 ? 11.235 3.325 -15.506 1.00 96.06 88 GLN A O 1
ATOM 678 N N . ALA A 1 89 ? 9.980 1.805 -14.421 1.00 95.06 89 ALA A N 1
ATOM 679 C CA . ALA A 1 89 ? 9.970 0.812 -15.497 1.00 95.06 89 ALA A CA 1
ATOM 680 C C . ALA A 1 89 ? 9.258 1.310 -16.767 1.00 95.06 89 ALA A C 1
ATOM 682 O O . ALA A 1 89 ? 9.654 0.961 -17.875 1.00 95.06 89 ALA A O 1
ATOM 683 N N . VAL A 1 90 ? 8.222 2.141 -16.617 1.00 94.69 90 VAL A N 1
ATOM 684 C CA . VAL A 1 90 ? 7.485 2.726 -17.750 1.00 94.69 90 VAL A CA 1
ATOM 685 C C . VAL A 1 90 ? 8.227 3.917 -18.362 1.00 94.69 90 VAL A C 1
ATOM 687 O O . VAL A 1 90 ? 8.120 4.140 -19.564 1.00 94.69 90 VAL A O 1
ATOM 690 N N . THR A 1 91 ? 8.979 4.681 -17.564 1.00 95.88 91 THR A N 1
ATOM 691 C CA . THR A 1 91 ? 9.754 5.844 -18.039 1.00 95.88 91 THR A CA 1
ATOM 692 C C . THR A 1 91 ? 11.191 5.516 -18.445 1.00 95.88 91 THR A C 1
ATOM 694 O O . THR A 1 91 ? 11.942 6.425 -18.794 1.00 95.88 91 THR A O 1
ATOM 697 N N . ALA A 1 92 ? 11.604 4.252 -18.350 1.00 95.62 92 ALA A N 1
ATOM 698 C CA . ALA A 1 92 ? 12.929 3.812 -18.763 1.00 95.62 92 ALA A CA 1
ATOM 699 C C . ALA A 1 92 ? 13.124 3.979 -20.280 1.00 95.62 92 ALA A C 1
ATOM 701 O O . ALA A 1 92 ? 12.169 3.956 -21.053 1.00 95.62 92 ALA A O 1
ATOM 702 N N . GLU A 1 93 ? 14.381 4.119 -20.709 1.00 96.38 93 GLU A N 1
ATOM 703 C CA . GLU A 1 93 ? 14.733 4.224 -22.133 1.00 96.38 93 GLU A CA 1
ATOM 704 C C . GLU A 1 93 ? 14.299 2.978 -22.924 1.00 96.38 93 GLU A C 1
ATOM 706 O O . GLU A 1 93 ? 13.884 3.077 -24.078 1.00 96.38 93 GLU A O 1
ATOM 711 N N . THR A 1 94 ? 14.341 1.808 -22.284 1.00 96.38 94 THR A N 1
ATOM 712 C CA . THR A 1 94 ? 13.862 0.541 -22.835 1.00 96.38 94 THR A CA 1
ATOM 713 C C . THR A 1 94 ? 12.705 -0.001 -22.005 1.00 96.38 94 THR A C 1
ATOM 715 O O . THR A 1 94 ? 12.756 -0.049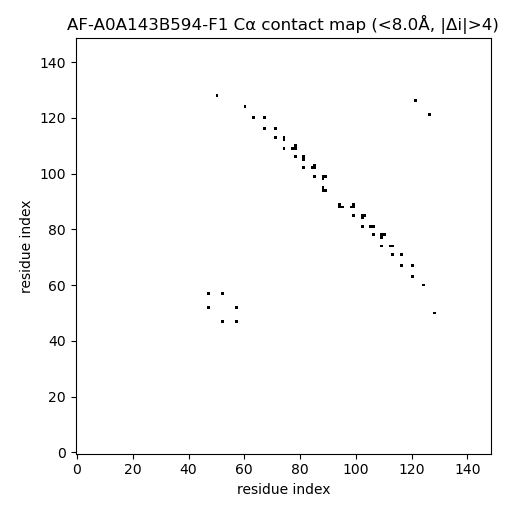 -20.776 1.00 96.38 94 THR A O 1
ATOM 718 N N . PHE A 1 95 ? 11.643 -0.428 -22.688 1.00 96.31 95 PHE A N 1
ATOM 719 C CA . PHE A 1 95 ? 10.475 -1.009 -22.036 1.00 96.31 95 PHE A CA 1
ATOM 720 C C . PHE A 1 95 ? 10.696 -2.498 -21.754 1.00 96.31 95 PHE A C 1
ATOM 722 O O . PHE A 1 95 ? 10.740 -3.313 -22.677 1.00 96.31 95 PHE A O 1
ATOM 729 N N . ASP A 1 96 ? 10.791 -2.854 -20.474 1.00 95.50 96 ASP A N 1
ATOM 730 C CA . ASP A 1 96 ? 10.822 -4.245 -20.022 1.00 95.50 96 ASP A CA 1
ATOM 731 C C . ASP A 1 96 ? 9.423 -4.694 -19.577 1.00 95.50 96 ASP A C 1
ATOM 733 O O . ASP A 1 96 ? 8.995 -4.503 -18.433 1.00 95.50 96 ASP A O 1
ATOM 737 N N . GLU A 1 97 ? 8.701 -5.329 -20.499 1.00 96.31 97 GLU A N 1
ATOM 738 C CA . GLU A 1 97 ? 7.369 -5.868 -20.226 1.00 96.31 97 GLU A CA 1
ATOM 739 C C . GLU A 1 97 ? 7.382 -6.914 -19.099 1.00 96.31 97 GLU A C 1
ATOM 741 O O . GLU A 1 97 ? 6.433 -7.003 -18.312 1.00 96.31 97 GLU A O 1
ATOM 746 N N . SER A 1 98 ? 8.450 -7.709 -18.999 1.00 96.00 98 SER A N 1
ATOM 747 C CA . SER A 1 98 ? 8.546 -8.776 -18.005 1.00 96.00 98 SER A CA 1
ATOM 748 C C . SER A 1 98 ? 8.651 -8.205 -16.589 1.00 96.00 98 SER A C 1
ATOM 750 O O . SER A 1 98 ? 7.937 -8.662 -15.688 1.00 96.00 98 SER A O 1
ATOM 752 N N . ALA A 1 99 ? 9.434 -7.135 -16.415 1.00 94.25 99 ALA A N 1
ATOM 753 C CA . ALA A 1 99 ? 9.536 -6.399 -15.160 1.00 94.25 99 ALA A CA 1
ATOM 754 C C . ALA A 1 99 ? 8.200 -5.746 -14.772 1.00 94.25 99 ALA A C 1
ATOM 756 O O . ALA A 1 99 ? 7.756 -5.869 -13.627 1.00 94.25 99 ALA A O 1
ATOM 757 N N . VAL A 1 100 ? 7.506 -5.119 -15.729 1.00 96.56 100 VAL A N 1
ATOM 758 C CA . VAL A 1 100 ? 6.180 -4.516 -15.499 1.00 96.56 100 VAL A CA 1
ATOM 759 C C . VAL A 1 100 ? 5.154 -5.567 -15.068 1.00 96.56 100 VAL A C 1
ATOM 761 O O . VAL A 1 100 ? 4.422 -5.355 -14.097 1.00 96.56 100 VAL A O 1
ATOM 764 N N . ARG A 1 101 ? 5.116 -6.731 -15.727 1.00 96.62 101 ARG A N 1
ATOM 765 C CA . ARG A 1 101 ? 4.216 -7.832 -15.343 1.00 96.62 101 ARG A CA 1
ATOM 766 C C . ARG A 1 101 ? 4.531 -8.370 -13.945 1.00 96.62 101 ARG A C 1
ATOM 768 O O . ARG A 1 101 ? 3.601 -8.620 -13.178 1.00 96.62 101 ARG A O 1
ATOM 775 N N . ALA A 1 102 ? 5.810 -8.504 -13.589 1.00 95.19 102 ALA A N 1
ATOM 776 C CA . ALA A 1 102 ? 6.219 -8.934 -12.251 1.00 95.19 102 ALA A CA 1
ATOM 777 C C . ALA A 1 102 ? 5.778 -7.933 -11.167 1.00 95.19 102 ALA A C 1
ATOM 779 O O . ALA A 1 102 ? 5.184 -8.330 -10.161 1.00 95.19 102 ALA A O 1
ATOM 780 N N . LEU A 1 103 ? 5.980 -6.631 -11.403 1.00 95.81 103 LEU A N 1
ATOM 781 C CA . LEU A 1 103 ? 5.529 -5.566 -10.502 1.00 95.81 103 LEU A CA 1
ATOM 782 C C . LEU A 1 103 ? 3.999 -5.516 -10.378 1.00 95.81 103 LEU A C 1
ATOM 784 O O . LEU A 1 103 ? 3.472 -5.278 -9.288 1.00 95.81 103 LEU A O 1
ATOM 788 N N . ALA A 1 104 ? 3.268 -5.754 -11.468 1.00 95.06 104 ALA A N 1
ATOM 789 C CA . ALA A 1 104 ? 1.810 -5.817 -11.439 1.00 95.06 104 ALA A CA 1
ATOM 790 C C . ALA A 1 104 ? 1.320 -7.014 -10.610 1.00 95.06 104 ALA A C 1
ATOM 792 O O . ALA A 1 104 ? 0.422 -6.860 -9.780 1.00 95.06 104 ALA A O 1
ATOM 793 N N . ALA A 1 105 ? 1.944 -8.184 -10.772 1.00 94.81 105 ALA A N 1
ATOM 794 C CA . ALA A 1 105 ? 1.612 -9.378 -10.000 1.00 94.81 105 ALA A CA 1
ATOM 795 C C . ALA A 1 105 ? 1.844 -9.170 -8.493 1.00 94.81 105 ALA A C 1
ATOM 797 O O . ALA A 1 105 ? 0.961 -9.485 -7.691 1.00 94.81 105 ALA A O 1
ATOM 798 N N . SER A 1 106 ? 2.970 -8.564 -8.095 1.00 91.31 106 SER A N 1
ATOM 799 C CA . SER A 1 106 ? 3.221 -8.261 -6.678 1.00 91.31 106 SER A CA 1
ATOM 800 C C . SER A 1 106 ? 2.206 -7.266 -6.106 1.00 91.31 106 SER A C 1
ATOM 802 O O . SER A 1 106 ? 1.787 -7.388 -4.956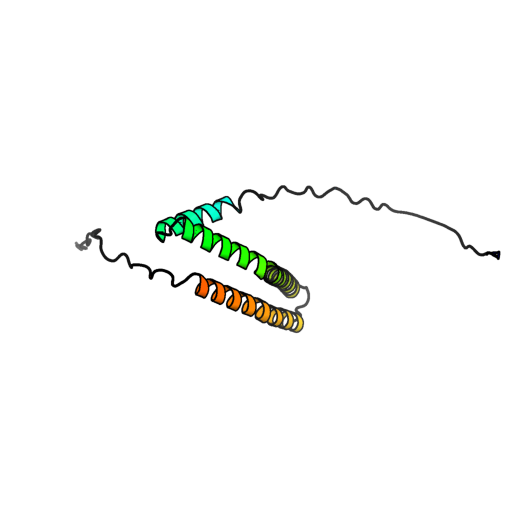 1.00 91.31 106 SER A O 1
ATOM 804 N N . GLN A 1 107 ? 1.748 -6.308 -6.918 1.00 94.44 107 GLN A N 1
ATOM 805 C CA . GLN A 1 107 ? 0.757 -5.315 -6.503 1.00 94.44 107 GLN A CA 1
ATOM 806 C C . GLN A 1 107 ? -0.618 -5.926 -6.197 1.00 94.44 107 GLN A C 1
ATOM 808 O O . GLN A 1 107 ? -1.333 -5.428 -5.323 1.00 94.44 107 GLN A O 1
ATOM 813 N N . VAL A 1 108 ? -1.010 -6.985 -6.913 1.00 94.25 108 VAL A N 1
ATOM 814 C CA . VAL A 1 108 ? -2.300 -7.664 -6.708 1.00 94.25 108 VAL A CA 1
ATOM 815 C C . VAL A 1 108 ? -2.370 -8.298 -5.322 1.00 94.25 108 VAL A C 1
ATOM 817 O O . VAL A 1 108 ? -3.386 -8.141 -4.642 1.00 94.25 108 VAL A O 1
ATOM 820 N N . ALA A 1 109 ? -1.296 -8.952 -4.876 1.00 89.94 109 ALA A N 1
ATOM 821 C CA . ALA A 1 109 ? -1.244 -9.575 -3.555 1.00 89.94 109 ALA A CA 1
ATOM 822 C C . ALA A 1 109 ? -1.435 -8.533 -2.438 1.00 89.94 109 ALA A C 1
ATOM 824 O O . ALA A 1 109 ? -2.370 -8.641 -1.647 1.00 89.94 109 ALA A O 1
ATOM 825 N N . ASP A 1 110 ? -0.641 -7.456 -2.441 1.00 90.94 110 ASP A N 1
ATOM 826 C CA . ASP A 1 110 ? -0.741 -6.405 -1.417 1.00 90.94 110 ASP A CA 1
ATOM 827 C C . ASP A 1 110 ? -2.106 -5.682 -1.437 1.00 90.94 110 ASP A C 1
ATOM 829 O O . ASP A 1 110 ? -2.640 -5.309 -0.388 1.00 90.94 110 ASP A O 1
ATOM 833 N N . ARG A 1 111 ? -2.714 -5.488 -2.619 1.00 92.38 111 ARG A N 1
ATOM 834 C CA . ARG A 1 111 ? -4.071 -4.915 -2.725 1.00 92.38 111 ARG A CA 1
ATOM 835 C C . ARG A 1 111 ? -5.145 -5.850 -2.184 1.00 92.38 111 ARG A C 1
ATOM 837 O O . ARG A 1 111 ? -6.110 -5.366 -1.597 1.00 92.38 111 ARG A O 1
ATOM 844 N N . THR A 1 112 ? -4.987 -7.152 -2.390 1.00 94.19 112 THR A N 1
ATOM 845 C CA . THR A 1 112 ? -5.927 -8.158 -1.885 1.00 94.19 112 THR A CA 1
ATOM 846 C C . THR A 1 112 ? -5.926 -8.155 -0.362 1.00 94.19 112 THR A C 1
ATOM 848 O O . THR A 1 112 ? -6.992 -8.078 0.245 1.00 94.19 112 THR A O 1
ATOM 851 N N . GLU A 1 113 ? -4.746 -8.113 0.254 1.00 93.06 113 GLU A N 1
ATOM 852 C CA . GLU A 1 113 ? -4.620 -8.029 1.712 1.00 93.06 113 GLU A CA 1
ATOM 853 C C . GLU A 1 113 ? -5.261 -6.754 2.278 1.00 93.06 113 GLU A C 1
ATOM 855 O O . GLU A 1 113 ? -6.032 -6.816 3.237 1.00 93.06 113 GLU A O 1
ATOM 860 N N . LEU A 1 114 ? -5.035 -5.595 1.644 1.00 91.44 114 LEU A N 1
ATOM 861 C CA . LEU A 1 114 ? -5.710 -4.357 2.051 1.00 91.44 114 LEU A CA 1
ATOM 862 C C . LEU A 1 114 ? -7.231 -4.440 1.907 1.00 91.44 114 LEU A C 1
ATOM 864 O O . LEU A 1 114 ? -7.949 -3.930 2.765 1.00 91.44 114 LEU A O 1
ATOM 868 N N . LEU A 1 115 ? -7.735 -5.061 0.839 1.00 91.50 115 LEU A N 1
ATOM 869 C CA . LEU A 1 115 ? -9.171 -5.225 0.632 1.00 91.50 115 LEU A CA 1
ATOM 870 C C . LEU A 1 115 ? -9.792 -6.103 1.723 1.00 91.50 115 LEU A C 1
ATOM 872 O O . LEU A 1 115 ? -10.843 -5.752 2.259 1.00 91.50 115 LEU A O 1
ATOM 876 N N . VAL A 1 116 ? -9.140 -7.213 2.073 1.00 93.75 116 VAL A N 1
ATOM 877 C CA . VAL A 1 116 ? -9.592 -8.119 3.139 1.00 93.75 116 VAL A CA 1
ATOM 878 C C . VAL A 1 116 ? -9.554 -7.421 4.499 1.00 93.75 116 VAL A C 1
ATOM 880 O O . VAL A 1 116 ? -10.520 -7.518 5.259 1.00 93.75 116 VAL A O 1
ATOM 883 N N . SER A 1 117 ? -8.480 -6.682 4.788 1.00 89.06 117 SER A N 1
ATOM 884 C CA . SER A 1 117 ? -8.344 -5.874 6.008 1.00 89.06 117 SER A CA 1
ATOM 885 C C . SER A 1 117 ? -9.484 -4.854 6.115 1.00 89.06 117 SER A C 1
ATOM 887 O O . SER A 1 117 ? -10.238 -4.846 7.092 1.00 89.06 117 SER A O 1
ATOM 889 N N . HIS A 1 118 ? -9.736 -4.124 5.026 1.00 87.50 118 HIS A N 1
ATOM 890 C CA . HIS A 1 118 ? -10.800 -3.131 4.961 1.00 87.50 118 HIS A CA 1
ATOM 891 C C . HIS A 1 118 ? -12.198 -3.744 5.103 1.00 87.50 118 HIS A C 1
ATOM 893 O O . HIS A 1 118 ? -13.048 -3.199 5.808 1.00 87.50 118 HIS A O 1
ATOM 899 N N . ALA A 1 119 ? -12.452 -4.885 4.458 1.00 87.44 119 ALA A N 1
ATOM 900 C CA . ALA A 1 119 ? -13.718 -5.602 4.577 1.00 87.44 119 ALA A CA 1
ATOM 901 C C . ALA A 1 119 ? -13.960 -6.078 6.017 1.00 87.44 119 ALA A C 1
ATOM 903 O O . ALA A 1 119 ? -15.074 -5.953 6.529 1.00 87.44 119 ALA A O 1
ATOM 904 N N . ARG A 1 120 ? -12.912 -6.555 6.700 1.00 87.69 120 ARG A N 1
ATOM 905 C CA . ARG A 1 120 ? -12.978 -6.937 8.116 1.00 87.69 120 ARG A CA 1
ATOM 906 C C . ARG A 1 120 ? -13.299 -5.734 9.001 1.00 87.69 120 ARG A C 1
ATOM 908 O O . ARG A 1 120 ? -14.167 -5.837 9.864 1.00 87.69 120 ARG A O 1
ATOM 915 N N . ALA A 1 121 ? -12.652 -4.596 8.760 1.00 83.94 121 ALA A N 1
ATOM 916 C CA . ALA A 1 121 ? -12.916 -3.363 9.497 1.00 83.94 121 ALA A CA 1
ATOM 917 C C . ALA A 1 121 ? -14.359 -2.873 9.294 1.00 83.94 121 ALA A C 1
ATOM 919 O O . ALA A 1 121 ? -15.042 -2.547 10.263 1.00 83.94 121 ALA A O 1
ATOM 920 N N . GLN A 1 122 ? -14.852 -2.889 8.050 1.00 82.31 122 GLN A N 1
ATOM 921 C CA . GLN A 1 122 ? -16.240 -2.531 7.744 1.00 82.31 122 GLN A CA 1
ATOM 922 C C . GLN A 1 122 ? -17.239 -3.452 8.447 1.00 82.31 122 GLN A C 1
ATOM 924 O O . GLN A 1 122 ? -18.206 -2.963 9.030 1.00 82.31 122 GLN A O 1
ATOM 929 N N . HIS A 1 123 ? -16.995 -4.765 8.413 1.00 83.19 123 HIS A N 1
ATOM 930 C CA . HIS A 1 123 ? -17.840 -5.744 9.091 1.00 83.19 123 HIS A CA 1
ATOM 931 C C . HIS A 1 123 ? -17.930 -5.462 10.596 1.00 83.19 123 HIS A C 1
ATOM 933 O O . HIS A 1 123 ? -19.023 -5.492 11.158 1.00 83.19 123 HIS A O 1
ATOM 939 N N . LEU A 1 124 ? -16.804 -5.114 11.227 1.00 81.25 124 LEU A N 1
ATOM 940 C CA . LEU A 1 124 ? -16.749 -4.810 12.657 1.00 81.25 124 LEU A CA 1
ATOM 941 C C . LEU A 1 124 ? -17.403 -3.465 13.014 1.00 81.25 124 LEU A C 1
ATOM 943 O O . LEU A 1 124 ? -17.978 -3.333 14.089 1.00 81.25 124 LEU A O 1
ATOM 947 N N . SER A 1 125 ? -17.352 -2.480 12.111 1.00 74.94 125 SER A N 1
ATOM 948 C CA . SER A 1 125 ? -17.965 -1.157 12.314 1.00 74.94 125 SER A CA 1
ATOM 949 C C . SER A 1 125 ? -19.496 -1.128 12.166 1.00 74.94 125 SER A C 1
ATOM 951 O O . SER A 1 125 ? -20.115 -0.104 12.444 1.00 74.94 125 SER A O 1
ATOM 953 N N . GLY A 1 126 ? -20.114 -2.241 11.754 1.00 72.00 126 GLY A N 1
ATOM 954 C CA . GLY A 1 126 ? -21.562 -2.368 11.588 1.00 72.00 126 GLY A CA 1
ATOM 955 C C . GLY A 1 126 ? -22.109 -1.805 10.264 1.00 72.00 126 GLY A C 1
ATOM 956 O O . GLY A 1 126 ? -21.394 -1.153 9.495 1.00 72.00 126 GLY A O 1
ATOM 957 N N . PRO A 1 127 ? -23.388 -2.085 9.941 1.00 63.16 127 PRO A N 1
ATOM 958 C CA . PRO A 1 127 ? -24.017 -1.607 8.716 1.00 63.16 127 PRO A CA 1
ATOM 959 C C . PRO A 1 127 ? -24.093 -0.078 8.718 1.00 63.16 127 PRO A C 1
ATOM 961 O O . PRO A 1 127 ? -24.627 0.532 9.643 1.00 63.16 127 PRO A O 1
ATOM 964 N N . ARG A 1 128 ? -23.596 0.551 7.644 1.00 58.22 128 ARG A N 1
ATOM 965 C CA . ARG A 1 128 ? -23.829 1.981 7.414 1.00 58.22 128 ARG A CA 1
ATOM 966 C C . ARG A 1 128 ? -25.341 2.211 7.391 1.00 58.22 128 ARG A C 1
ATOM 968 O O . ARG A 1 128 ? -26.011 1.483 6.651 1.00 58.22 128 ARG A O 1
ATOM 975 N N . PRO A 1 129 ? -25.881 3.197 8.133 1.00 51.06 129 PRO A N 1
ATOM 976 C CA . PRO A 1 129 ? -27.292 3.523 8.020 1.00 51.06 129 PRO A CA 1
ATOM 977 C C . PRO A 1 129 ? -27.576 3.775 6.541 1.00 51.06 129 PRO A C 1
ATOM 979 O O . PRO A 1 129 ? -26.889 4.569 5.885 1.00 51.06 129 PRO A O 1
ATOM 982 N N . SER A 1 130 ? -28.522 3.013 5.988 1.00 48.09 130 SER A N 1
ATOM 983 C CA . SER A 1 130 ? -29.002 3.213 4.627 1.00 48.09 130 SER A CA 1
ATOM 984 C C . SER A 1 130 ? -29.293 4.697 4.481 1.00 48.09 130 SER A C 1
ATOM 986 O O . SER A 1 130 ? -30.047 5.228 5.297 1.00 48.09 130 SER A O 1
ATOM 988 N N . ARG A 1 131 ? -28.669 5.372 3.499 1.00 51.53 131 ARG A N 1
ATOM 989 C CA . ARG A 1 131 ? -28.990 6.768 3.177 1.00 51.53 131 ARG A CA 1
ATOM 990 C C . ARG A 1 131 ? -30.505 6.863 3.141 1.00 51.53 131 ARG A C 1
ATOM 992 O O . ARG A 1 131 ? -31.114 6.333 2.211 1.00 51.53 131 ARG A O 1
ATOM 999 N N . VAL A 1 132 ? -31.089 7.522 4.138 1.00 45.66 132 VAL A N 1
ATOM 1000 C CA . VAL A 1 132 ? -32.461 7.991 4.050 1.00 45.66 132 VAL A CA 1
ATOM 1001 C C . VAL A 1 132 ? -32.440 8.862 2.809 1.00 45.66 132 VAL A C 1
ATOM 1003 O O . VAL A 1 132 ? -31.790 9.912 2.782 1.00 45.66 132 VAL A O 1
ATOM 1006 N N . LYS A 1 133 ? -33.017 8.358 1.713 1.00 42.94 133 LYS A N 1
ATOM 1007 C CA . LYS A 1 133 ? -33.283 9.208 0.567 1.00 42.94 133 LYS A CA 1
ATOM 1008 C C . LYS A 1 133 ? -34.139 10.314 1.150 1.00 42.94 133 LYS A C 1
ATOM 1010 O O . LYS A 1 133 ? -35.209 10.040 1.678 1.00 42.94 133 LYS A O 1
ATOM 1015 N N . LYS A 1 134 ? -33.620 11.536 1.122 1.00 46.59 134 LYS A N 1
ATOM 1016 C CA . LYS A 1 134 ? -34.401 12.741 1.362 1.00 46.59 134 LYS A CA 1
ATOM 1017 C C . LYS A 1 134 ? -35.371 12.832 0.178 1.00 46.59 134 LYS A C 1
ATOM 1019 O O . LYS A 1 134 ? -35.103 13.539 -0.787 1.00 46.59 134 LYS A O 1
ATOM 1024 N N . SER A 1 135 ? -36.386 11.972 0.162 1.00 52.47 135 SER A N 1
ATOM 1025 C CA . SER A 1 135 ? -37.586 12.228 -0.607 1.00 52.47 135 SER A CA 1
ATOM 1026 C C . SER A 1 135 ? -38.343 13.301 0.163 1.00 52.47 135 SER A C 1
ATOM 1028 O O . SER A 1 135 ? -38.382 13.296 1.392 1.00 52.47 135 SER A O 1
ATOM 1030 N N . ASP A 1 136 ? -38.872 14.242 -0.606 1.00 56.28 136 ASP A N 1
ATOM 1031 C CA . ASP A 1 136 ? -39.966 15.117 -0.211 1.00 56.28 136 ASP A CA 1
ATOM 1032 C C . ASP A 1 136 ? -39.571 16.288 0.700 1.00 56.28 136 ASP A C 1
ATOM 1034 O O . ASP A 1 136 ? -39.750 16.267 1.912 1.00 56.28 136 ASP A O 1
ATOM 1038 N N . ASN A 1 137 ? -39.085 17.372 0.080 1.00 47.62 137 ASN A N 1
ATOM 1039 C CA . ASN A 1 137 ? -39.701 18.672 0.354 1.00 47.62 137 ASN A CA 1
ATOM 1040 C C . ASN A 1 137 ? -39.497 19.670 -0.802 1.00 47.62 137 ASN A C 1
ATOM 1042 O O . ASN A 1 137 ? -38.418 20.235 -0.992 1.00 47.62 137 ASN A O 1
ATOM 1046 N N . GLU A 1 138 ? -40.559 19.798 -1.596 1.00 49.22 138 GLU A N 1
ATOM 1047 C CA . GLU A 1 138 ? -41.072 21.012 -2.235 1.00 49.22 138 GLU A CA 1
ATOM 1048 C C . GLU A 1 138 ? -40.101 22.189 -2.414 1.00 49.22 138 GLU A C 1
ATOM 1050 O O . GLU A 1 138 ? -39.960 23.052 -1.550 1.00 49.22 138 GLU A O 1
ATOM 1055 N N . LYS A 1 139 ? -39.538 22.328 -3.617 1.00 47.25 139 LYS A N 1
ATOM 1056 C CA . LYS A 1 139 ? -39.384 23.657 -4.225 1.00 47.25 139 LYS A CA 1
ATOM 1057 C C . LYS A 1 139 ? -39.842 23.568 -5.668 1.00 47.25 139 LYS A C 1
ATOM 1059 O O . LYS A 1 139 ? -39.181 22.949 -6.499 1.00 47.25 139 LYS A O 1
ATOM 1064 N N . GLY A 1 140 ? -41.020 24.138 -5.911 1.00 48.12 140 GLY A N 1
ATOM 1065 C CA . GLY A 1 140 ? -41.656 24.207 -7.214 1.00 48.12 140 GLY A CA 1
ATOM 1066 C C . GLY A 1 140 ? -40.693 24.722 -8.276 1.00 48.12 140 GLY A C 1
ATOM 1067 O O . GLY A 1 140 ? -40.135 25.812 -8.162 1.00 48.12 140 GLY A O 1
ATOM 1068 N N . PHE A 1 141 ? -40.518 23.921 -9.319 1.00 45.78 141 PHE A N 1
ATOM 1069 C CA . PHE A 1 141 ? -40.044 24.411 -10.599 1.00 45.78 141 PHE A CA 1
ATOM 1070 C C . PHE A 1 141 ? -41.235 25.092 -11.281 1.00 45.78 141 PHE A C 1
ATOM 1072 O O . PHE A 1 141 ? -42.208 24.401 -11.587 1.00 45.78 141 PHE A O 1
ATOM 1079 N N . PRO A 1 142 ? -41.215 26.414 -11.528 1.00 49.66 142 PRO A N 1
ATOM 1080 C CA . PRO A 1 142 ? -42.217 27.013 -12.389 1.00 49.66 142 PRO A CA 1
ATOM 1081 C C . PRO A 1 142 ? -41.987 26.483 -13.805 1.00 49.66 142 PRO A C 1
ATOM 1083 O O . PRO A 1 142 ? -40.959 26.745 -14.435 1.00 49.66 142 PRO A O 1
ATOM 1086 N N . SER A 1 143 ? -42.951 25.714 -14.301 1.00 55.72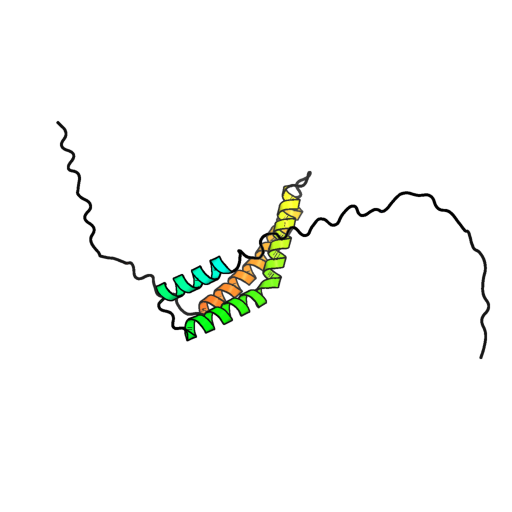 143 SER A N 1
ATOM 1087 C CA . SER A 1 143 ? -43.076 25.379 -15.712 1.00 55.72 143 SER A CA 1
ATOM 1088 C C . SER A 1 143 ? -43.192 26.681 -16.504 1.00 55.72 143 SER A C 1
ATOM 1090 O O . SER A 1 143 ? -44.254 27.302 -16.535 1.00 55.72 143 SER A O 1
ATOM 1092 N N . ARG A 1 144 ? -42.092 27.117 -17.130 1.00 52.53 144 ARG A N 1
ATOM 1093 C CA . ARG A 1 144 ? -42.135 28.107 -18.210 1.00 52.53 144 ARG A CA 1
ATOM 1094 C C . ARG A 1 144 ? -42.949 27.494 -19.346 1.00 52.53 144 ARG A C 1
ATOM 1096 O O . ARG A 1 144 ? -42.434 26.689 -20.116 1.00 52.53 144 ARG A O 1
ATOM 1103 N N . SER A 1 145 ? -44.221 27.863 -19.423 1.00 51.88 145 SER A N 1
ATOM 1104 C CA . SER A 1 145 ? -45.010 27.734 -20.639 1.00 51.88 145 SER A CA 1
ATOM 1105 C C . SER A 1 145 ? -44.323 28.564 -21.722 1.00 51.88 145 SER A C 1
ATOM 1107 O O . SER A 1 145 ? -44.288 29.791 -21.646 1.00 51.88 145 SER A O 1
ATOM 1109 N N . LEU A 1 146 ? -43.722 27.882 -22.691 1.00 50.38 146 LEU A N 1
ATOM 1110 C CA . LEU A 1 146 ? -43.313 28.473 -23.957 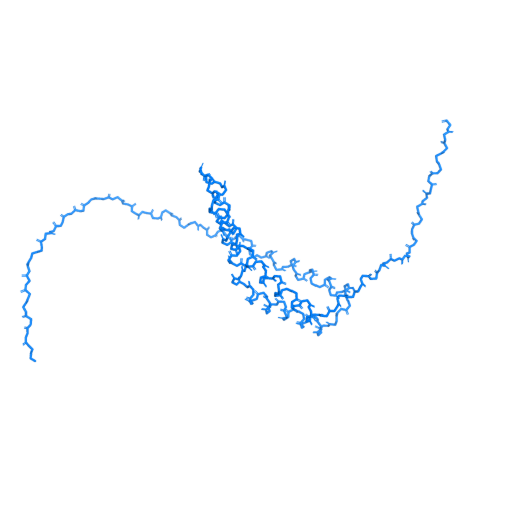1.00 50.38 146 LEU A CA 1
ATOM 1111 C C . LEU A 1 146 ? -44.589 28.861 -24.711 1.00 50.38 146 LEU A C 1
ATOM 1113 O O . LEU A 1 146 ? -45.257 28.005 -25.282 1.00 50.38 146 LEU A O 1
ATOM 1117 N N . THR A 1 147 ? -44.950 30.138 -24.667 1.00 58.19 147 THR A N 1
ATOM 1118 C CA . THR A 1 147 ? -45.819 30.742 -25.676 1.00 58.19 147 THR A CA 1
ATOM 1119 C C . THR A 1 147 ? -44.929 31.115 -26.856 1.00 58.19 147 THR A C 1
ATOM 1121 O O . THR A 1 147 ? -44.034 31.947 -26.714 1.00 58.19 147 THR A O 1
ATOM 1124 N N . CYS A 1 148 ? -45.128 30.438 -27.984 1.00 49.31 148 CYS A N 1
ATOM 1125 C CA . CYS A 1 148 ? -44.632 30.883 -29.278 1.00 49.31 148 CYS A CA 1
ATOM 1126 C C . CYS A 1 148 ? -45.665 31.863 -29.843 1.00 49.31 148 CYS A C 1
ATOM 1128 O O . CYS A 1 148 ? -46.795 31.444 -30.083 1.00 49.31 148 CYS A O 1
ATOM 1130 N N . ASP A 1 149 ? -45.257 33.114 -30.037 1.00 52.03 149 ASP A N 1
ATOM 1131 C CA . ASP A 1 149 ? -45.841 34.064 -30.989 1.00 52.03 149 ASP A CA 1
ATOM 1132 C C . ASP A 1 149 ? -44.726 34.490 -31.953 1.00 52.03 149 ASP A C 1
ATOM 1134 O O . ASP A 1 149 ? -43.572 34.647 -31.475 1.00 52.03 149 ASP A O 1
#

Secondary structure (DSSP, 8-state):
--------------------------------TTSSSHHHHHHHHHHHHHHT--HHHHHHHHHHHHHHHHHHHHHHHHHHHHHHHHHHHHHSSS--HHHHHHHHHHHHHHHHHHHHHHHHHHHHH-PPPP-------------------

Foldseek 3Di:
DDDDDDDDDDDDDDDDDDDPDPPDDPPPPVPPPPPPPPVVVVVLVVVCVVQVPDPVLSVVLVVLVVVLCVVLVVLVVLLVVLVVQLVCQVPDPDHDPVSNVVSVVVNVVSVVVNVVSVVVSDVVSDDRPDPPPPPDDDDDDPPPDDDDD

Radius of gyration: 31.32 Å; Cα contacts (8 Å, |Δi|>4): 31; chains: 1; bounding box: 104×51×59 Å

Solvent-accessible surface area (b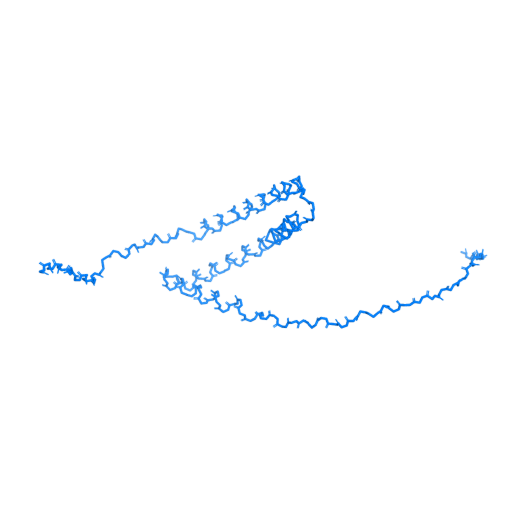ackbone atoms only — not comparable to full-atom values): 9834 Å² total; per-residue (Å²): 132,90,82,91,86,88,87,92,84,90,86,80,90,80,94,85,85,82,81,92,69,87,73,66,82,74,69,78,68,88,72,67,81,80,65,74,55,67,68,49,54,60,49,50,53,53,49,35,64,76,67,69,54,49,73,68,54,48,52,53,51,51,54,51,52,52,52,50,48,62,71,43,42,65,53,52,50,51,53,48,52,48,50,52,54,48,50,52,48,71,70,40,98,63,80,52,65,66,60,49,51,53,54,50,56,56,48,51,56,51,50,49,53,52,51,53,52,52,51,52,51,47,63,73,73,47,83,74,78,74,78,74,74,85,71,86,80,91,75,86,76,82,79,80,78,83,79,86,130